Protein AF-A0A916B4P5-F1 (afdb_monomer)

Solvent-accessible surface area (backbone atoms only — not comparable to full-atom values): 6257 Å² total; per-residue (Å²): 135,88,83,57,71,71,64,59,54,54,57,55,54,55,56,57,59,61,63,67,73,71,78,74,75,83,76,77,80,70,86,69,71,79,84,59,44,70,66,69,72,71,45,33,85,84,37,46,68,60,45,50,50,35,62,76,68,38,73,70,65,50,29,49,60,55,46,69,71,62,42,76,91,53,53,74,70,59,46,56,58,49,35,66,78,34,45,63,46,47,86,42,63,62,28,42,72,86,132

pLDDT: mean 82.2, std 17.71, range [46.06, 98.38]

Secondary structure (DSSP, 8-state):
----HHHHHHHHHHHHHHHSSS----------------TTHHHHTT-HHHHHHHHHH-GGGGHHHHHHHH-TT--HHHHHHHHHHHSSSTTSTTS----

Sequence (99 aa):
MKFNISTLSVALVTSIFLGLTVGSVPIPAQDVAAKTYIGSEACAACHEGECETFSQHARKAKSFHSVEIMKKGLTPEEEKGCYKCHTTGYGQPGGFVSL

Foldseek 3Di:
DDDDVVVVVVVVVVVVVVVVPPPDDPDPPDPPPPDADADCVVVCVPPVVVSVCCCPPPPLVCLVVVLVVVCVPPDPVVSLVSCVPNWAQEPTHNTDDDD

Structure (mmCIF, N/CA/C/O backbone):
data_AF-A0A916B4P5-F1
#
_entry.id   AF-A0A916B4P5-F1
#
loop_
_atom_site.group_PDB
_atom_site.id
_atom_site.type_symbol
_atom_site.label_atom_id
_atom_site.label_alt_id
_atom_site.label_comp_id
_atom_site.label_asym_id
_atom_site.label_entity_id
_atom_site.label_seq_id
_atom_site.pdbx_PDB_ins_code
_atom_site.Cartn_x
_atom_site.Cartn_y
_atom_site.Cartn_z
_atom_site.occupancy
_atom_site.B_iso_or_equiv
_atom_site.auth_seq_id
_atom_site.auth_comp_id
_atom_site.auth_asym_id
_atom_site.auth_atom_id
_atom_site.pdbx_PDB_model_num
ATOM 1 N N . MET A 1 1 ? 1.480 23.610 -74.217 1.00 46.72 1 MET A N 1
ATOM 2 C CA . MET A 1 1 ? 0.488 23.428 -73.135 1.00 46.72 1 MET A CA 1
ATOM 3 C C . MET A 1 1 ? 0.822 24.428 -72.031 1.00 4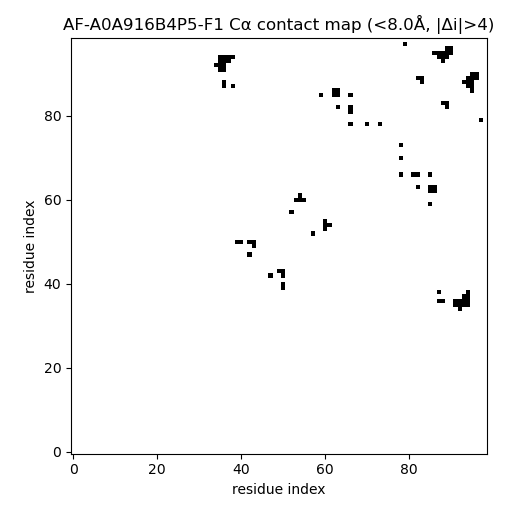6.72 1 MET A C 1
ATOM 5 O O . MET A 1 1 ? 1.885 24.306 -71.440 1.00 46.72 1 MET A O 1
ATOM 9 N N . LYS A 1 2 ? 0.036 25.501 -71.861 1.00 46.06 2 LYS A N 1
ATOM 10 C CA . LYS A 1 2 ? 0.314 26.572 -70.882 1.00 46.06 2 LYS A CA 1
ATOM 11 C C . LYS A 1 2 ? -0.369 26.210 -69.562 1.00 46.06 2 LYS A C 1
ATOM 13 O O . LYS A 1 2 ? -1.584 26.333 -69.463 1.00 46.06 2 LYS A O 1
ATOM 18 N N . PHE A 1 3 ? 0.392 25.724 -68.585 1.00 52.78 3 PHE A N 1
ATOM 19 C CA . PHE A 1 3 ? -0.134 25.455 -67.247 1.00 52.78 3 PHE A CA 1
ATOM 20 C C . PHE A 1 3 ? -0.223 26.759 -66.453 1.00 52.78 3 PHE A C 1
ATOM 22 O O . PHE A 1 3 ? 0.752 27.501 -66.354 1.00 52.78 3 PHE A O 1
ATOM 29 N N . ASN A 1 4 ? -1.414 27.061 -65.936 1.00 53.34 4 ASN A N 1
ATOM 30 C CA . ASN A 1 4 ? -1.703 28.299 -65.222 1.00 53.34 4 ASN A CA 1
ATOM 31 C C . ASN A 1 4 ? -1.430 28.104 -63.723 1.00 53.34 4 ASN A C 1
ATOM 33 O O . ASN A 1 4 ? -2.047 27.248 -63.089 1.00 53.34 4 ASN A O 1
ATOM 37 N N . ILE A 1 5 ? -0.520 28.898 -63.156 1.00 58.81 5 ILE A N 1
ATOM 38 C CA . ILE A 1 5 ? -0.013 28.770 -61.775 1.00 58.81 5 ILE A CA 1
ATOM 39 C C . ILE A 1 5 ? -1.151 28.796 -60.736 1.00 58.81 5 ILE A C 1
ATOM 41 O O . ILE A 1 5 ? -1.074 28.111 -59.720 1.00 58.81 5 ILE A O 1
ATOM 45 N N . SER A 1 6 ? -2.261 29.474 -61.040 1.00 55.47 6 SER A N 1
ATOM 46 C CA . SER A 1 6 ? -3.456 29.514 -60.186 1.00 55.47 6 SER A CA 1
ATOM 47 C C . SER A 1 6 ? -4.133 28.142 -60.003 1.00 55.47 6 SER A C 1
ATOM 49 O O . SER A 1 6 ? -4.600 27.827 -58.912 1.00 55.47 6 SER A O 1
ATOM 51 N N . THR A 1 7 ? -4.11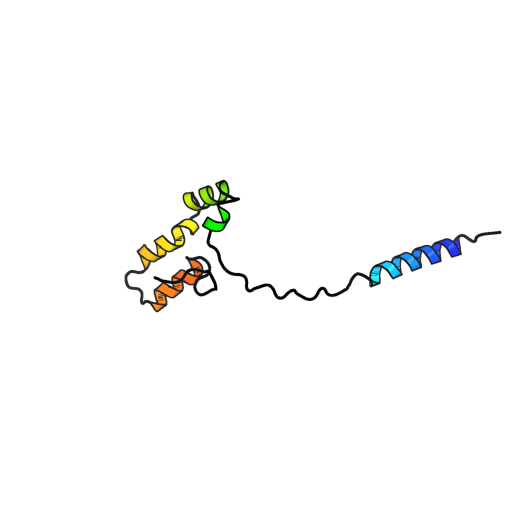7 27.274 -61.022 1.00 55.88 7 THR A N 1
ATOM 52 C CA . THR A 1 7 ? -4.700 25.918 -60.922 1.00 55.88 7 THR A CA 1
ATOM 53 C C . THR A 1 7 ? -3.859 24.954 -60.081 1.00 55.88 7 THR A C 1
ATOM 55 O O . THR A 1 7 ? -4.408 24.026 -59.490 1.00 55.88 7 THR A O 1
ATOM 58 N N . LEU A 1 8 ? -2.550 25.207 -59.955 1.00 54.81 8 LEU A N 1
ATOM 59 C CA . LEU A 1 8 ? -1.641 24.391 -59.145 1.00 54.81 8 LEU A CA 1
ATOM 60 C C . LEU A 1 8 ? -1.810 24.681 -57.642 1.00 54.81 8 LEU A C 1
ATOM 62 O O . LEU A 1 8 ? -1.739 23.773 -56.818 1.00 54.81 8 LEU A O 1
ATOM 66 N N . SER A 1 9 ? -2.103 25.937 -57.290 1.00 56.97 9 SER A N 1
ATOM 67 C CA . SER A 1 9 ? -2.332 26.362 -55.904 1.00 56.97 9 SER A CA 1
ATOM 68 C C . SER A 1 9 ? -3.661 25.857 -55.337 1.00 56.97 9 SER A C 1
ATOM 70 O O . SER A 1 9 ? -3.712 25.464 -54.177 1.00 56.97 9 SER A O 1
ATOM 72 N N . VAL A 1 10 ? -4.729 25.806 -56.142 1.00 56.72 10 VAL A N 1
ATOM 73 C CA . VAL A 1 10 ? -6.044 25.324 -55.679 1.00 56.72 10 VAL A CA 1
ATOM 74 C C . VAL A 1 10 ? -6.013 23.820 -55.382 1.00 56.72 10 VAL A C 1
ATOM 76 O O . VAL A 1 10 ? -6.491 23.406 -54.330 1.00 56.72 10 VAL A O 1
ATOM 79 N N . ALA A 1 11 ? -5.375 23.016 -56.242 1.00 57.00 11 ALA A N 1
ATOM 80 C CA . ALA A 1 11 ? -5.262 21.564 -56.058 1.00 57.00 11 ALA A CA 1
ATOM 81 C C . ALA A 1 11 ? -4.420 21.164 -54.826 1.00 57.00 11 ALA A C 1
ATOM 83 O O . ALA A 1 11 ? -4.708 20.161 -54.162 1.00 57.00 11 ALA A O 1
ATOM 84 N N . LEU A 1 12 ? -3.396 21.961 -54.495 1.00 56.53 12 LEU A N 1
ATOM 85 C CA . LEU A 1 12 ? -2.552 21.744 -53.318 1.00 56.53 12 LEU A CA 1
ATOM 86 C C . LEU A 1 12 ? -3.314 22.048 -52.017 1.00 56.53 12 LEU A C 1
ATOM 88 O O . LEU A 1 12 ? -3.234 21.283 -51.060 1.00 56.53 12 LEU A O 1
ATOM 92 N N . VAL A 1 13 ? -4.109 23.124 -51.999 1.00 56.75 13 VAL A N 1
ATOM 93 C CA . VAL A 1 13 ? -4.888 23.537 -50.820 1.00 56.75 13 VAL A CA 1
ATOM 94 C C . VAL A 1 13 ? -6.060 22.581 -50.561 1.00 56.75 13 VAL A C 1
ATOM 96 O O . VAL A 1 13 ? -6.311 22.228 -49.411 1.00 56.75 13 VAL A O 1
ATOM 99 N N . THR A 1 14 ? -6.729 22.064 -51.599 1.00 55.31 14 THR A N 1
ATOM 100 C CA . THR A 1 14 ? -7.813 21.073 -51.434 1.00 55.31 14 THR A CA 1
ATOM 101 C C . THR A 1 14 ? -7.321 19.714 -50.928 1.00 55.31 14 THR A C 1
ATOM 103 O O . THR A 1 14 ? -8.036 19.042 -50.188 1.00 55.31 14 THR A O 1
ATOM 106 N N . SER A 1 15 ? -6.091 19.320 -51.270 1.00 55.38 15 SER A N 1
ATOM 107 C CA . SER A 1 15 ? -5.503 18.045 -50.823 1.00 55.38 15 SER A CA 1
ATOM 108 C C . SER A 1 15 ? -5.110 18.062 -49.340 1.00 55.38 15 SER A C 1
ATOM 110 O O . SER A 1 15 ? -5.174 17.035 -48.670 1.00 55.38 15 SER A O 1
ATOM 112 N N . ILE A 1 16 ? -4.765 19.236 -48.801 1.00 56.25 16 ILE A N 1
ATOM 113 C CA . ILE A 1 16 ? -4.425 19.421 -47.381 1.00 56.25 16 ILE A CA 1
ATOM 114 C C . ILE A 1 16 ? -5.680 19.350 -46.492 1.00 56.25 16 ILE A C 1
ATOM 116 O O . ILE A 1 16 ? -5.633 18.774 -45.407 1.00 56.25 16 ILE A O 1
ATOM 120 N N . PHE A 1 17 ? -6.824 19.859 -46.960 1.00 53.47 17 PHE A N 1
ATOM 121 C CA . PHE A 1 17 ? -8.080 19.806 -46.199 1.00 53.47 17 PHE A CA 1
ATOM 122 C C . PHE A 1 17 ? -8.719 18.410 -46.154 1.00 53.47 17 PHE A C 1
ATOM 124 O O . PHE A 1 17 ? -9.358 18.073 -45.159 1.00 53.47 17 PHE A O 1
ATOM 131 N N . LEU A 1 18 ? -8.525 17.576 -47.183 1.00 51.94 18 LEU A N 1
ATOM 132 C CA . LEU A 1 18 ? -9.095 16.222 -47.221 1.00 51.94 18 LEU A CA 1
ATOM 133 C C . LEU A 1 18 ? -8.337 15.223 -46.324 1.00 51.94 18 LEU A C 1
ATOM 135 O O . LEU A 1 18 ? -8.919 14.244 -45.869 1.00 51.94 18 LEU A O 1
ATOM 139 N N . GLY A 1 19 ? -7.059 15.480 -46.026 1.00 54.28 19 GLY A N 1
ATOM 140 C CA . GLY A 1 19 ? -6.277 14.666 -45.087 1.00 54.28 19 GLY A CA 1
ATOM 141 C C . GLY A 1 19 ? -6.625 14.911 -43.614 1.00 54.28 19 GLY A C 1
ATOM 142 O O . GLY A 1 19 ? -6.405 14.037 -42.778 1.00 54.28 19 GLY A O 1
ATOM 143 N N . LEU A 1 20 ? -7.198 16.075 -43.287 1.00 52.97 20 LEU A N 1
ATOM 144 C CA . LEU A 1 20 ? -7.458 16.483 -41.903 1.00 52.97 20 LEU A CA 1
ATOM 145 C C . LEU A 1 20 ? -8.767 15.917 -41.322 1.00 52.97 20 LEU A C 1
ATOM 147 O O . LEU A 1 20 ? -8.951 15.934 -40.109 1.00 52.97 20 LEU A O 1
ATOM 151 N N . THR A 1 21 ? -9.673 15.397 -42.155 1.00 56.62 21 THR A N 1
ATOM 152 C CA . THR A 1 21 ? -10.993 14.902 -41.717 1.00 56.62 21 THR A CA 1
ATOM 153 C C . THR A 1 21 ? -11.047 13.391 -41.466 1.00 56.62 21 THR A C 1
ATOM 155 O O . THR A 1 21 ? -12.047 12.900 -40.950 1.00 56.62 21 THR A O 1
ATOM 158 N N . VAL A 1 22 ? -9.982 12.641 -41.777 1.00 57.50 22 VAL A N 1
ATOM 159 C CA . VAL A 1 22 ? -9.955 11.163 -41.674 1.00 57.50 22 VAL A CA 1
ATOM 160 C C . VAL A 1 22 ? -9.364 10.669 -40.336 1.00 57.50 22 VAL A C 1
ATOM 162 O O . VAL A 1 22 ? -9.381 9.479 -40.038 1.00 57.50 22 VAL A O 1
ATOM 165 N N . GLY A 1 23 ? -8.876 11.569 -39.477 1.00 57.97 23 GLY A N 1
ATOM 166 C CA . GLY A 1 23 ? -8.135 11.221 -38.254 1.00 57.97 23 GLY A CA 1
ATOM 167 C C . GLY A 1 23 ? -8.960 10.875 -37.006 1.00 57.97 23 GLY A C 1
ATOM 168 O O . GLY A 1 23 ? -8.372 10.675 -35.948 1.00 57.97 23 GLY A O 1
ATOM 169 N N . SER A 1 24 ? -10.292 10.823 -37.074 1.00 63.44 24 SER A N 1
ATOM 170 C CA . SER A 1 24 ? -11.147 10.688 -35.880 1.00 63.44 24 SER A CA 1
ATOM 171 C C . SER A 1 24 ? -11.967 9.401 -35.871 1.00 63.44 24 SER A C 1
ATOM 173 O O . SER A 1 24 ? -13.174 9.434 -35.647 1.00 63.44 24 SER A O 1
ATOM 175 N N . VAL A 1 25 ? -11.327 8.253 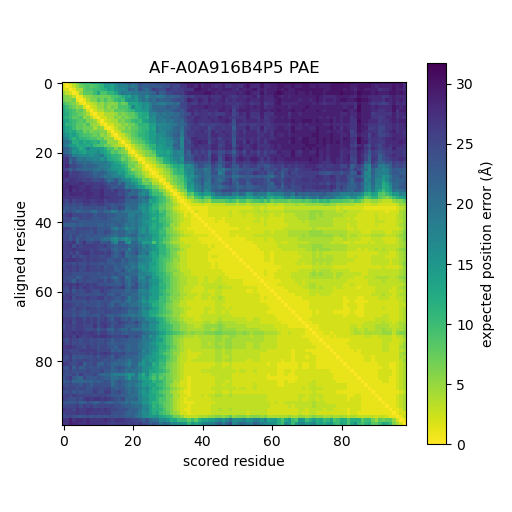-36.106 1.00 73.06 25 VAL A N 1
ATOM 176 C CA . VAL A 1 25 ? -11.961 6.962 -35.805 1.00 73.06 25 VAL A CA 1
ATOM 177 C C . VAL A 1 25 ? -11.954 6.784 -34.280 1.00 73.06 25 VAL A C 1
ATOM 179 O O . VAL A 1 25 ? -10.870 6.696 -33.698 1.00 73.06 25 VAL A O 1
ATOM 182 N N . PRO A 1 26 ? -13.117 6.741 -33.602 1.00 71.75 26 PRO A N 1
ATOM 183 C CA . PRO A 1 26 ? -13.159 6.412 -32.185 1.00 71.75 26 PRO A CA 1
ATOM 184 C C . PRO A 1 26 ? -12.706 4.961 -32.012 1.00 71.75 26 PRO A C 1
ATOM 186 O O . PRO A 1 26 ? -13.365 4.029 -32.472 1.00 71.75 26 PRO A O 1
ATOM 189 N N . ILE A 1 27 ? -11.557 4.766 -31.367 1.00 74.75 27 ILE A N 1
ATOM 190 C CA . ILE A 1 27 ? -11.105 3.435 -30.966 1.00 74.75 27 ILE A CA 1
ATOM 191 C C . ILE A 1 27 ? -12.056 2.974 -29.854 1.00 74.75 27 ILE A C 1
ATOM 193 O O . ILE A 1 27 ? -12.169 3.677 -28.844 1.00 74.75 27 ILE A O 1
ATOM 197 N N . PRO A 1 28 ? -12.766 1.841 -30.011 1.00 70.94 28 PRO A N 1
ATOM 198 C CA . PRO A 1 28 ? -13.585 1.314 -28.932 1.00 70.94 28 PRO A CA 1
ATOM 199 C C . PRO A 1 28 ? -12.679 1.041 -27.731 1.00 70.94 28 PRO A C 1
ATOM 201 O O . PRO A 1 28 ? -11.619 0.425 -27.874 1.00 70.94 28 PRO A O 1
ATOM 204 N N . ALA A 1 29 ? -13.079 1.527 -26.556 1.00 68.88 29 ALA A N 1
ATOM 205 C CA . ALA A 1 29 ? -12.389 1.205 -25.318 1.00 68.88 29 ALA A CA 1
ATOM 206 C C . ALA A 1 29 ? -12.389 -0.321 -25.174 1.00 68.88 29 ALA A C 1
ATOM 208 O O . ALA A 1 29 ? -13.449 -0.939 -25.077 1.00 68.88 29 ALA A O 1
ATOM 209 N N . GLN A 1 30 ? -11.203 -0.926 -25.236 1.00 65.06 30 GLN A N 1
ATOM 210 C CA . GLN A 1 30 ? -11.051 -2.339 -24.927 1.00 65.06 30 GLN A CA 1
ATOM 211 C C . GLN A 1 30 ? -11.541 -2.545 -23.496 1.00 65.06 30 GLN A C 1
ATOM 213 O O . GLN A 1 30 ? -11.215 -1.736 -22.623 1.00 65.06 30 GLN A O 1
ATOM 218 N N . ASP A 1 31 ? -12.338 -3.591 -23.279 1.00 62.28 31 ASP A N 1
ATOM 219 C CA . ASP A 1 31 ? -12.770 -4.014 -21.951 1.00 62.28 31 ASP A CA 1
ATOM 220 C C . ASP A 1 31 ? -11.501 -4.343 -21.159 1.00 62.28 31 ASP A C 1
ATOM 222 O O . ASP A 1 31 ? -10.854 -5.375 -21.360 1.00 62.28 31 ASP A O 1
ATOM 226 N N . VAL A 1 32 ? -11.026 -3.362 -20.389 1.00 62.97 32 VAL A N 1
ATOM 227 C CA . VAL A 1 32 ? -9.785 -3.490 -19.640 1.00 62.97 32 VAL A CA 1
ATOM 228 C C . VAL A 1 32 ? -10.115 -4.504 -18.568 1.00 62.97 32 VAL A C 1
ATOM 230 O O . VAL A 1 32 ? -10.835 -4.168 -17.626 1.00 62.97 32 VAL A O 1
ATOM 233 N N . ALA A 1 33 ? -9.623 -5.736 -18.731 1.00 67.44 33 ALA A N 1
ATOM 234 C CA . ALA A 1 33 ? -9.690 -6.753 -17.693 1.00 67.44 33 ALA A CA 1
ATOM 235 C C . ALA A 1 33 ? -9.436 -6.071 -16.344 1.00 67.44 33 ALA A C 1
ATOM 237 O O . ALA A 1 33 ? -8.462 -5.318 -16.217 1.00 67.44 33 ALA A O 1
ATOM 238 N N . ALA A 1 34 ? -10.377 -6.237 -15.408 1.00 74.12 34 ALA A N 1
ATOM 239 C CA . ALA A 1 34 ? -10.446 -5.421 -14.204 1.00 74.12 34 ALA A CA 1
ATOM 240 C C . ALA A 1 34 ? -9.060 -5.325 -13.549 1.00 74.12 34 ALA A C 1
ATOM 242 O O . ALA A 1 34 ? -8.479 -6.329 -13.126 1.00 74.12 34 ALA A O 1
ATOM 243 N N . LYS A 1 35 ? -8.497 -4.109 -13.531 1.00 84.50 35 LYS A N 1
ATOM 244 C CA . LYS A 1 35 ? -7.152 -3.878 -13.001 1.00 84.50 35 LYS A CA 1
ATOM 245 C C . LYS A 1 35 ? -7.123 -4.335 -11.543 1.00 84.50 35 LYS A C 1
ATOM 247 O O . LYS A 1 35 ? -7.987 -3.960 -10.757 1.00 84.50 35 LYS A O 1
ATOM 252 N N . THR A 1 36 ? -6.132 -5.151 -11.213 1.00 92.25 36 THR A N 1
ATOM 253 C CA . THR A 1 36 ? -5.982 -5.807 -9.910 1.00 92.25 36 THR A CA 1
ATOM 254 C C . THR A 1 36 ? -4.691 -5.308 -9.259 1.00 92.25 36 THR A C 1
ATOM 256 O O . THR A 1 36 ? -3.708 -5.046 -9.955 1.00 92.25 36 THR A O 1
ATOM 259 N N . TYR A 1 37 ? -4.690 -5.127 -7.939 1.00 94.25 37 TYR A N 1
ATOM 260 C CA . TYR A 1 37 ? -3.483 -4.763 -7.190 1.00 94.25 37 TYR A CA 1
ATOM 261 C C . TYR A 1 37 ? -2.553 -5.987 -7.043 1.00 94.25 37 TYR A C 1
ATOM 263 O O . TYR A 1 37 ? -3.031 -7.113 -6.978 1.00 94.25 37 TYR A O 1
ATOM 271 N N . ILE A 1 38 ? -1.228 -5.780 -7.020 1.00 92.31 38 ILE A N 1
ATOM 272 C CA . ILE A 1 38 ? -0.225 -6.876 -7.050 1.00 92.31 38 ILE A CA 1
ATOM 273 C C . ILE A 1 38 ? 0.884 -6.769 -5.985 1.00 92.31 38 ILE A C 1
ATOM 275 O O . ILE A 1 38 ? 1.732 -7.650 -5.888 1.00 92.31 38 ILE A O 1
ATOM 279 N N . GLY A 1 39 ? 0.892 -5.704 -5.176 1.00 91.19 39 GLY A N 1
ATOM 280 C CA . GLY A 1 39 ? 1.961 -5.442 -4.202 1.00 91.19 39 GLY A CA 1
ATOM 281 C C . GLY A 1 39 ? 3.287 -4.992 -4.837 1.00 91.19 39 GLY A C 1
ATOM 282 O O . GLY A 1 39 ? 3.484 -5.074 -6.045 1.00 91.19 39 GLY A O 1
ATOM 283 N N . SER A 1 40 ? 4.201 -4.464 -4.019 1.00 92.44 40 SER A N 1
ATOM 284 C CA . SER A 1 40 ? 5.495 -3.942 -4.494 1.00 92.44 40 SER A CA 1
ATOM 285 C C . SER A 1 40 ? 6.498 -5.035 -4.868 1.00 92.44 40 SER A C 1
ATOM 287 O O . SER A 1 40 ? 7.412 -4.775 -5.642 1.00 92.44 40 SER A O 1
ATOM 289 N N . GLU A 1 41 ? 6.336 -6.251 -4.34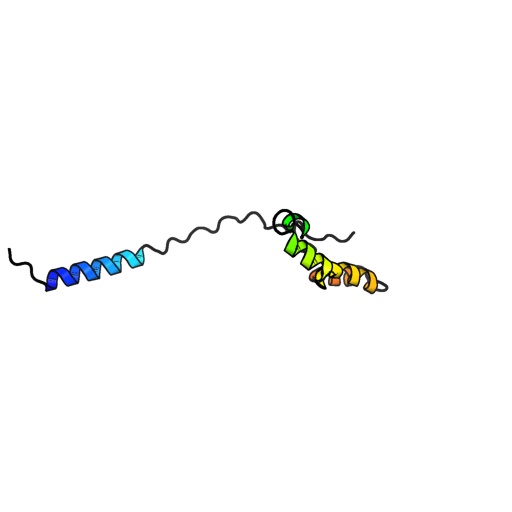8 1.00 92.38 41 GLU A N 1
ATOM 290 C CA . GLU A 1 41 ? 7.222 -7.388 -4.639 1.00 92.38 41 GLU A CA 1
ATOM 291 C C . GLU A 1 41 ? 7.164 -7.797 -6.113 1.00 92.38 41 GLU A C 1
ATOM 293 O O . GLU A 1 41 ? 8.192 -8.111 -6.707 1.00 92.38 41 GLU A O 1
ATOM 298 N N . ALA A 1 42 ? 5.988 -7.699 -6.743 1.00 95.00 42 ALA A N 1
ATOM 299 C CA . ALA A 1 42 ? 5.835 -7.960 -8.171 1.00 95.00 42 ALA A CA 1
ATOM 300 C C . ALA A 1 42 ? 6.666 -6.996 -9.042 1.00 95.00 42 ALA A C 1
ATOM 302 O O . ALA A 1 42 ? 7.040 -7.338 -10.162 1.00 95.00 42 ALA A O 1
ATOM 303 N N . CYS A 1 43 ? 6.980 -5.803 -8.527 1.00 96.00 43 CYS A N 1
ATOM 304 C CA . CYS A 1 43 ? 7.808 -4.812 -9.212 1.00 96.00 43 CYS A CA 1
ATOM 305 C C . CYS A 1 43 ? 9.311 -5.112 -9.079 1.00 96.00 43 CYS A C 1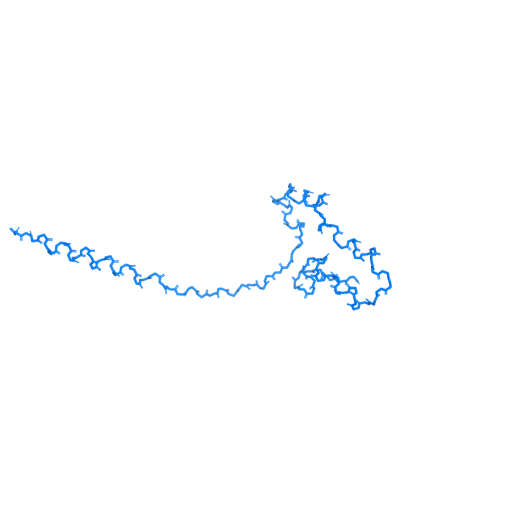
ATOM 307 O O . CYS A 1 43 ? 10.090 -4.720 -9.948 1.00 96.00 43 CYS A O 1
ATOM 309 N N . ALA A 1 44 ? 9.723 -5.814 -8.019 1.00 95.94 44 ALA A N 1
ATOM 310 C CA . ALA A 1 44 ? 11.130 -5.994 -7.656 1.00 95.94 44 ALA A CA 1
ATOM 311 C C . ALA A 1 44 ? 11.928 -6.803 -8.688 1.00 95.94 44 ALA A C 1
ATOM 313 O O . ALA A 1 44 ? 13.136 -6.628 -8.791 1.00 95.94 44 ALA A O 1
ATOM 314 N N . ALA A 1 45 ? 11.257 -7.628 -9.499 1.00 96.00 45 ALA A N 1
ATOM 315 C CA . ALA A 1 45 ? 11.898 -8.396 -10.567 1.00 96.00 45 ALA A CA 1
ATOM 316 C C . ALA A 1 45 ? 12.569 -7.513 -11.638 1.00 96.00 45 ALA A C 1
ATOM 318 O O . ALA A 1 45 ? 13.530 -7.948 -12.269 1.00 96.00 45 ALA A O 1
ATOM 319 N N . CYS A 1 46 ? 12.069 -6.289 -11.844 1.00 98.38 46 CYS A N 1
ATOM 320 C CA . CYS A 1 46 ? 12.611 -5.334 -12.818 1.00 98.38 46 CYS A CA 1
ATOM 321 C C . CYS A 1 46 ? 13.090 -4.017 -12.182 1.00 98.38 46 CYS A C 1
ATOM 323 O O . CYS A 1 46 ? 13.881 -3.309 -12.797 1.00 98.38 46 CYS A O 1
ATOM 325 N N . HIS A 1 47 ? 12.610 -3.681 -10.980 1.00 98.19 47 HIS A N 1
ATOM 326 C CA . HIS A 1 47 ? 12.864 -2.417 -10.277 1.00 98.19 47 HIS A CA 1
ATOM 327 C C . HIS A 1 47 ? 13.457 -2.651 -8.883 1.00 98.19 47 HIS A C 1
ATOM 329 O O . HIS A 1 47 ? 12.945 -2.161 -7.876 1.00 98.19 47 HIS A O 1
ATOM 335 N N . GLU A 1 48 ? 14.513 -3.458 -8.806 1.00 97.69 48 GLU A N 1
ATOM 336 C CA . GLU A 1 48 ? 15.137 -3.835 -7.534 1.00 97.69 48 GLU A CA 1
ATOM 337 C C . GLU A 1 48 ? 15.601 -2.608 -6.735 1.00 97.69 48 GLU A C 1
ATOM 339 O O . GLU A 1 48 ? 15.230 -2.459 -5.571 1.00 97.69 48 GLU A O 1
ATOM 344 N N . GLY A 1 49 ? 16.336 -1.687 -7.369 1.00 98.06 49 GLY A N 1
ATOM 345 C CA . GLY A 1 49 ? 16.881 -0.504 -6.699 1.00 98.06 49 GLY A CA 1
ATOM 346 C C . GLY A 1 49 ? 15.800 0.441 -6.168 1.00 98.06 49 GLY A C 1
ATOM 347 O O . GLY A 1 49 ? 15.916 0.968 -5.058 1.00 98.06 49 GLY A O 1
ATOM 348 N N . GLU A 1 50 ? 14.710 0.639 -6.914 1.00 97.94 50 GLU A N 1
ATOM 349 C CA . GLU A 1 50 ? 13.568 1.428 -6.453 1.00 97.94 50 GLU A CA 1
ATOM 350 C C . GLU A 1 50 ? 12.814 0.722 -5.326 1.00 97.94 50 GLU A C 1
ATOM 352 O O . GLU A 1 50 ? 12.423 1.375 -4.357 1.00 97.94 50 GLU A O 1
ATOM 357 N N . CYS A 1 51 ? 12.633 -0.599 -5.415 1.00 97.25 51 CYS A N 1
ATOM 358 C CA . CYS A 1 51 ? 12.011 -1.395 -4.360 1.00 97.25 51 CYS A CA 1
ATOM 359 C C . CYS A 1 51 ? 12.841 -1.377 -3.069 1.00 97.25 51 CYS A C 1
ATOM 361 O O . CYS A 1 51 ? 12.271 -1.224 -1.984 1.00 97.25 51 CYS A O 1
ATOM 363 N N . GLU A 1 52 ? 14.166 -1.472 -3.168 1.00 96.88 52 GLU A N 1
ATOM 364 C CA . GLU A 1 52 ? 15.084 -1.362 -2.035 1.00 96.88 52 GLU A CA 1
ATOM 365 C C . GLU A 1 52 ? 15.002 0.036 -1.409 1.00 96.88 52 GLU A C 1
ATOM 367 O O . GLU A 1 52 ? 14.709 0.176 -0.218 1.00 96.88 52 GLU A O 1
ATOM 372 N N . THR A 1 53 ? 15.154 1.078 -2.230 1.00 97.75 53 THR A N 1
ATOM 373 C CA . THR A 1 53 ? 15.075 2.480 -1.795 1.00 97.75 53 THR A CA 1
ATOM 374 C C . THR A 1 53 ? 13.733 2.774 -1.121 1.00 97.75 53 THR A C 1
ATOM 376 O O . THR A 1 53 ? 13.682 3.391 -0.052 1.00 97.75 53 THR A O 1
ATOM 379 N N . PHE A 1 54 ? 12.628 2.310 -1.712 1.00 96.56 54 PHE A N 1
ATOM 380 C CA . PHE A 1 54 ? 11.289 2.447 -1.148 1.00 96.56 54 PHE A CA 1
ATOM 381 C C . PHE A 1 54 ? 11.195 1.758 0.215 1.00 96.56 54 PHE A C 1
ATOM 383 O O . PHE A 1 54 ? 10.785 2.389 1.189 1.00 96.56 54 PHE A O 1
ATOM 390 N N . SER A 1 55 ? 11.619 0.497 0.304 1.00 94.81 55 SER A N 1
ATOM 391 C CA . SER A 1 55 ? 11.522 -0.304 1.529 1.00 94.81 55 SER A CA 1
ATOM 392 C C . SER A 1 55 ? 12.353 0.280 2.676 1.00 94.81 55 SER A C 1
ATOM 394 O O . SER A 1 55 ? 11.915 0.290 3.830 1.00 94.81 55 SER A O 1
ATOM 396 N N . GLN A 1 56 ? 13.534 0.820 2.367 1.00 96.31 56 GLN A N 1
ATOM 397 C CA . GLN A 1 56 ? 14.446 1.373 3.367 1.00 96.31 56 GLN A CA 1
ATOM 398 C C . GLN A 1 56 ? 14.050 2.785 3.814 1.00 96.31 56 GLN A C 1
ATOM 400 O O . GLN A 1 56 ? 14.081 3.088 5.014 1.00 96.31 56 GLN A O 1
ATOM 405 N N . HIS A 1 57 ? 13.657 3.650 2.875 1.00 97.00 57 HIS A N 1
ATOM 406 C CA . HIS A 1 57 ? 13.586 5.093 3.121 1.00 97.00 57 HIS A CA 1
ATOM 407 C C . HIS A 1 57 ? 12.173 5.677 3.063 1.00 97.00 57 HIS A C 1
ATOM 409 O O . HIS A 1 57 ? 11.912 6.711 3.688 1.00 97.00 57 HIS A O 1
ATOM 415 N N . ALA A 1 58 ? 11.228 5.049 2.359 1.00 96.62 58 ALA A N 1
ATOM 416 C CA . ALA A 1 58 ? 9.887 5.604 2.254 1.00 96.62 58 ALA A CA 1
ATOM 417 C C . ALA A 1 58 ? 9.110 5.408 3.561 1.00 96.62 58 ALA A C 1
ATOM 419 O O . ALA A 1 58 ? 8.895 4.294 4.038 1.00 96.62 58 ALA A O 1
ATOM 420 N N . ARG A 1 59 ? 8.548 6.499 4.097 1.00 95.38 59 ARG A N 1
ATOM 421 C CA . ARG A 1 59 ? 7.621 6.431 5.245 1.00 95.38 59 ARG A CA 1
ATOM 422 C C . ARG A 1 59 ? 6.425 5.514 4.966 1.00 95.38 59 ARG A C 1
ATOM 424 O O . ARG A 1 59 ? 5.878 4.906 5.878 1.00 95.38 59 ARG A O 1
ATOM 431 N N . LYS A 1 60 ? 6.015 5.425 3.697 1.00 94.31 60 LYS A N 1
ATOM 432 C CA . LYS A 1 60 ? 4.881 4.611 3.254 1.00 94.31 60 LYS A CA 1
ATOM 433 C C . LYS A 1 60 ? 5.174 3.107 3.265 1.00 94.31 60 LYS A C 1
ATOM 435 O O . LYS A 1 60 ? 4.240 2.348 3.493 1.00 94.31 60 LYS A O 1
ATOM 440 N N . ALA A 1 61 ? 6.432 2.677 3.149 1.00 94.94 61 ALA A N 1
ATOM 441 C CA . ALA A 1 61 ? 6.784 1.258 3.263 1.00 94.94 61 ALA A CA 1
ATOM 442 C C . ALA A 1 61 ? 6.447 0.681 4.651 1.00 94.94 61 ALA A C 1
ATOM 444 O O . ALA A 1 61 ? 6.122 -0.491 4.786 1.00 94.94 61 ALA A O 1
ATOM 445 N N . LYS A 1 62 ? 6.449 1.531 5.686 1.00 94.88 62 LYS A N 1
ATOM 446 C CA . LYS A 1 62 ? 6.144 1.167 7.080 1.00 94.88 62 LYS A CA 1
ATOM 447 C C . LYS A 1 62 ? 4.746 1.629 7.522 1.00 94.88 62 LYS A C 1
ATOM 449 O O . LYS A 1 62 ? 4.439 1.624 8.711 1.00 94.88 62 LYS A O 1
ATOM 454 N N . SER A 1 63 ? 3.891 2.052 6.581 1.00 95.50 63 SER A N 1
ATOM 455 C CA . SER A 1 63 ? 2.596 2.685 6.887 1.00 95.50 63 SER A CA 1
ATOM 456 C C . SER A 1 63 ? 1.642 1.744 7.628 1.00 95.50 63 SER A C 1
ATOM 458 O O . SER A 1 63 ? 0.935 2.208 8.522 1.00 95.50 63 SER A O 1
ATOM 460 N N . PHE A 1 64 ? 1.647 0.450 7.288 1.00 95.44 64 PHE A N 1
ATOM 461 C CA . PHE A 1 64 ? 0.843 -0.570 7.966 1.00 95.44 64 PHE A CA 1
ATOM 462 C C . PHE A 1 64 ? 1.296 -0.780 9.414 1.00 95.44 64 PHE A C 1
ATOM 464 O O . PHE A 1 64 ? 0.472 -0.752 10.321 1.00 95.44 64 PHE A O 1
ATOM 471 N N . HIS A 1 65 ? 2.608 -0.863 9.650 1.00 95.44 65 HIS A N 1
ATOM 472 C CA . HIS A 1 65 ? 3.161 -1.003 10.997 1.00 95.44 65 HIS A CA 1
ATOM 473 C C . HIS A 1 65 ? 2.739 0.147 11.929 1.00 95.44 65 HIS A C 1
ATOM 475 O O . HIS A 1 65 ? 2.452 -0.058 13.105 1.00 95.44 65 HIS A O 1
ATOM 481 N N . SER A 1 66 ? 2.612 1.371 11.402 1.00 96.25 66 SER A N 1
ATOM 482 C CA . SER A 1 66 ? 2.059 2.488 12.181 1.00 96.25 66 SER A CA 1
ATOM 483 C C . SER A 1 66 ? 0.614 2.242 12.634 1.00 96.25 66 SER A C 1
ATOM 485 O O . SER A 1 66 ? 0.250 2.659 13.728 1.00 96.25 66 SER A O 1
ATOM 487 N N . VAL A 1 67 ? -0.207 1.555 11.832 1.00 95.88 67 VAL A N 1
ATOM 488 C CA . VAL A 1 67 ? -1.572 1.172 12.234 1.00 95.88 67 VAL A CA 1
ATOM 489 C C . VAL A 1 67 ? -1.524 0.141 13.358 1.00 95.88 67 VAL A C 1
ATOM 491 O O . VAL A 1 67 ? -2.260 0.280 14.328 1.00 95.88 67 VAL A O 1
ATOM 494 N N . GLU A 1 68 ? -0.615 -0.836 13.298 1.00 95.00 68 GLU A N 1
ATOM 495 C CA . GLU A 1 68 ? -0.467 -1.845 14.358 1.00 95.00 68 GLU A CA 1
ATOM 496 C C . GLU A 1 68 ? -0.119 -1.242 15.722 1.00 95.00 68 GLU A C 1
ATOM 498 O O . GLU A 1 68 ? -0.591 -1.727 16.749 1.00 95.00 68 GLU A O 1
ATOM 503 N N . ILE A 1 69 ? 0.673 -0.169 15.736 1.00 96.00 69 ILE A N 1
ATOM 504 C CA . ILE A 1 69 ? 1.004 0.566 16.963 1.00 96.00 69 ILE A CA 1
ATOM 505 C C . ILE A 1 69 ? -0.217 1.349 17.474 1.00 96.00 69 ILE A C 1
ATOM 507 O O . ILE A 1 69 ? -0.461 1.405 18.679 1.00 96.00 69 ILE A O 1
ATOM 511 N N . MET A 1 70 ? -0.989 1.953 16.566 1.00 95.25 70 MET A N 1
ATOM 512 C CA . MET A 1 70 ? -2.065 2.894 16.899 1.00 95.25 70 MET A CA 1
ATOM 513 C C . MET A 1 70 ? -3.429 2.236 17.140 1.00 95.25 70 MET A C 1
ATOM 515 O O . MET A 1 70 ? -4.297 2.863 17.738 1.00 95.25 70 MET A O 1
ATOM 519 N N . LYS A 1 71 ? -3.641 0.989 16.702 1.00 95.12 71 LYS A N 1
ATOM 520 C CA . LYS A 1 71 ? -4.962 0.334 16.742 1.00 95.12 71 LYS A CA 1
ATOM 521 C C . LYS A 1 71 ? -5.493 0.031 18.144 1.00 95.12 71 LYS A C 1
ATOM 523 O O . LYS A 1 71 ? -6.664 -0.305 18.300 1.00 95.12 71 LYS A O 1
ATOM 528 N N . LYS A 1 72 ? -4.656 0.115 19.184 1.00 95.81 72 LYS A N 1
ATOM 529 C CA . LYS A 1 72 ? -5.072 -0.192 20.557 1.00 95.81 72 LYS A CA 1
ATOM 530 C C . LYS A 1 72 ? -6.187 0.762 21.003 1.00 95.81 72 LYS A C 1
ATOM 532 O O . LYS A 1 72 ? -5.962 1.959 21.135 1.00 95.81 72 LYS A O 1
ATOM 537 N N . GLY A 1 73 ? -7.353 0.201 21.317 1.00 95.06 73 GLY A N 1
ATOM 538 C CA . GLY A 1 73 ? -8.524 0.960 21.766 1.00 95.06 73 GLY A CA 1
ATOM 539 C C . GLY A 1 73 ? -9.438 1.439 20.638 1.00 95.06 73 GLY A C 1
ATOM 540 O O . GLY A 1 73 ? -10.456 2.052 20.940 1.00 95.06 73 GLY A O 1
ATOM 541 N N . LEU A 1 74 ? -9.113 1.137 19.376 1.00 96.38 74 LEU A N 1
ATOM 542 C CA . LEU A 1 74 ? -10.031 1.323 18.258 1.00 96.38 74 LEU A CA 1
ATOM 543 C C . LEU A 1 74 ? -11.007 0.150 18.166 1.00 96.38 74 LEU A C 1
ATOM 545 O O . LEU A 1 74 ? -10.665 -1.000 18.454 1.00 96.38 74 LEU A O 1
ATOM 549 N N . THR A 1 75 ? -12.222 0.446 17.722 1.00 96.69 75 THR A N 1
ATOM 550 C CA . THR A 1 75 ? -13.148 -0.573 17.227 1.00 96.69 75 THR A CA 1
ATOM 551 C C . THR A 1 75 ? -12.639 -1.161 15.904 1.00 96.69 75 THR A C 1
ATOM 553 O O . THR A 1 75 ? -11.871 -0.507 15.186 1.00 96.69 75 THR A O 1
ATOM 556 N N . PRO A 1 76 ? -13.081 -2.373 15.521 1.00 93.25 76 PRO A N 1
ATOM 557 C CA . PRO A 1 76 ? -12.723 -2.955 14.229 1.00 93.25 76 PRO A CA 1
ATOM 558 C C . PRO A 1 76 ? -13.067 -2.042 13.043 1.00 93.25 76 PRO A C 1
ATOM 560 O O . PRO A 1 76 ? -12.321 -1.969 12.071 1.00 93.25 76 PRO A O 1
ATOM 563 N N . GLU A 1 77 ?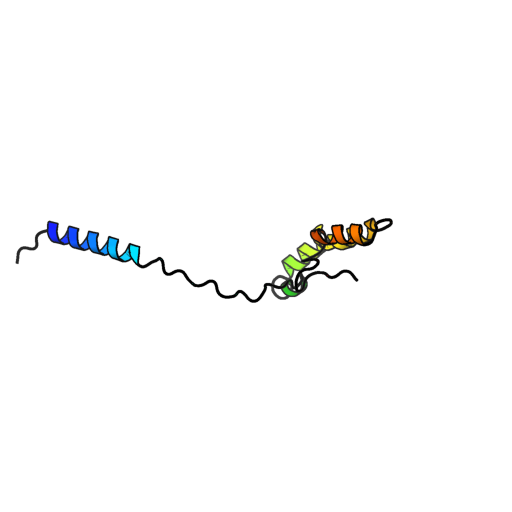 -14.183 -1.318 13.102 1.00 94.31 77 GLU A N 1
ATOM 564 C CA . GLU A 1 77 ? -14.630 -0.405 12.047 1.00 94.31 77 GLU A CA 1
ATOM 565 C C . GLU A 1 77 ? -13.711 0.816 11.913 1.00 94.31 77 GLU A C 1
ATOM 567 O O . GLU A 1 77 ? -13.389 1.229 10.795 1.00 94.31 77 GLU A O 1
ATOM 572 N N . GLU A 1 78 ? -13.249 1.366 13.037 1.00 95.62 78 GLU A N 1
ATOM 573 C CA . GLU A 1 78 ? -12.278 2.462 13.062 1.00 95.62 78 GLU A CA 1
ATOM 574 C C . GLU A 1 78 ? -10.913 2.009 12.530 1.00 95.62 78 GLU A C 1
ATOM 576 O O . GLU A 1 78 ? -10.318 2.703 11.703 1.00 95.62 78 GLU A O 1
ATOM 581 N N . GLU A 1 79 ? -10.453 0.814 12.918 1.00 95.62 79 GLU A N 1
ATOM 582 C CA . GLU A 1 79 ? -9.206 0.229 12.410 1.00 95.62 79 GLU A CA 1
ATOM 583 C C . GLU A 1 79 ? -9.255 0.036 10.884 1.00 95.62 79 GLU A C 1
ATOM 585 O O . GLU A 1 79 ? -8.328 0.429 10.166 1.00 95.62 79 GLU A O 1
ATOM 590 N N . LYS A 1 80 ? -10.376 -0.473 10.354 1.00 94.62 80 LYS A N 1
ATOM 591 C CA . LYS A 1 80 ? -10.595 -0.604 8.901 1.00 94.62 80 LYS A CA 1
ATOM 592 C C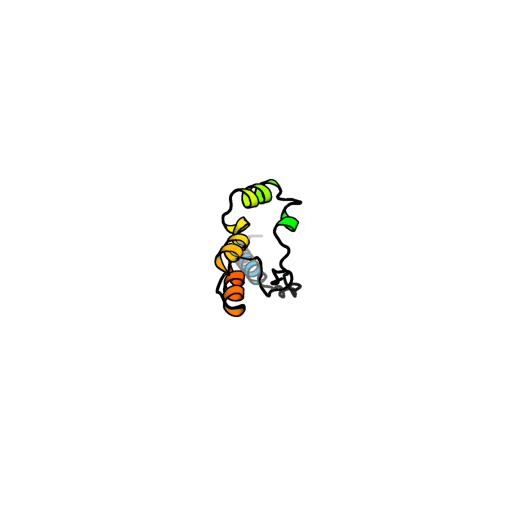 . LYS A 1 80 ? -10.537 0.741 8.173 1.00 94.62 80 LYS A C 1
ATOM 594 O O . LYS A 1 80 ? -10.132 0.800 7.010 1.00 94.62 80 LYS A O 1
ATOM 599 N N . GLY A 1 81 ? -10.911 1.834 8.842 1.00 95.19 81 GLY A N 1
ATOM 600 C CA . GLY A 1 81 ? -10.752 3.194 8.328 1.00 95.19 81 GLY A CA 1
ATOM 601 C C . GLY A 1 81 ? -9.295 3.543 8.012 1.00 95.19 81 GLY A C 1
ATOM 602 O O . GLY A 1 81 ? -9.028 4.168 6.983 1.00 95.19 81 GLY A O 1
ATOM 603 N N . CYS A 1 82 ? -8.344 3.082 8.830 1.00 96.50 82 CYS A N 1
ATOM 604 C CA . CYS A 1 82 ? -6.915 3.333 8.634 1.00 96.50 82 CYS A CA 1
ATOM 605 C C . CYS A 1 82 ? -6.360 2.618 7.393 1.00 96.50 82 CYS A C 1
ATOM 607 O O . CYS A 1 82 ? -5.547 3.187 6.653 1.00 96.50 82 CYS A O 1
ATOM 609 N N . TYR A 1 83 ? -6.817 1.391 7.123 1.00 96.19 83 TYR A N 1
ATOM 610 C CA . TYR A 1 83 ? -6.305 0.577 6.016 1.00 96.19 83 TYR A CA 1
ATOM 611 C C . TYR A 1 83 ? -6.537 1.208 4.642 1.00 96.19 83 TYR A C 1
ATOM 613 O O . TYR A 1 83 ? -5.698 1.036 3.759 1.00 96.19 83 TYR A O 1
ATOM 621 N N . LYS A 1 84 ? -7.595 2.017 4.482 1.00 94.75 84 LYS A N 1
ATOM 622 C CA . LYS A 1 84 ? -7.901 2.745 3.235 1.00 94.75 84 LYS A CA 1
ATOM 623 C C . LYS A 1 84 ? -6.737 3.599 2.721 1.00 94.75 84 LYS A C 1
ATOM 625 O O . LYS A 1 84 ? -6.617 3.786 1.516 1.00 94.75 84 LYS A O 1
ATOM 630 N N . CYS A 1 85 ? -5.890 4.103 3.621 1.00 96.12 85 CYS A N 1
ATOM 631 C CA . CYS A 1 85 ? -4.757 4.971 3.280 1.00 96.12 85 CYS A CA 1
ATOM 632 C C . CYS A 1 85 ? -3.390 4.368 3.641 1.00 96.12 85 CYS A C 1
ATOM 634 O O . CYS A 1 85 ? -2.366 4.816 3.126 1.00 96.12 85 CYS A O 1
ATOM 636 N N . HIS A 1 86 ? -3.347 3.404 4.564 1.00 96.62 86 HIS A N 1
ATOM 637 C CA . HIS A 1 86 ? -2.102 2.834 5.093 1.00 96.62 86 HIS A CA 1
ATOM 638 C C . HIS A 1 86 ? -1.764 1.449 4.530 1.00 96.62 86 HIS A C 1
ATOM 640 O O . HIS A 1 86 ? -0.814 0.824 4.998 1.00 96.62 86 HIS A O 1
ATOM 646 N N . THR A 1 87 ? -2.503 0.988 3.520 1.00 95.38 87 THR A N 1
ATOM 647 C CA . THR A 1 87 ? -2.256 -0.276 2.816 1.00 95.38 87 THR A CA 1
ATOM 648 C C . THR A 1 87 ? -2.521 -0.122 1.320 1.00 95.38 87 THR A C 1
ATOM 650 O O . THR A 1 87 ? -3.112 0.866 0.877 1.00 95.38 87 THR A O 1
ATOM 653 N N . THR A 1 88 ? -2.077 -1.091 0.525 1.00 95.12 88 THR A N 1
ATOM 654 C CA . THR A 1 88 ? -2.2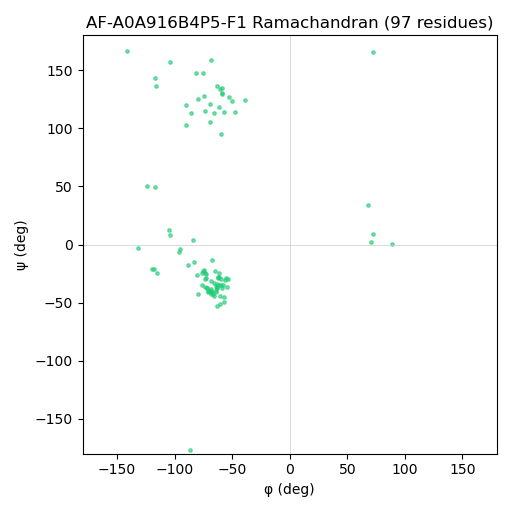75 -1.080 -0.927 1.00 95.12 88 THR A CA 1
ATOM 655 C C . THR A 1 88 ? -3.625 -1.692 -1.278 1.00 95.12 88 THR A C 1
ATOM 657 O O . THR A 1 88 ? -3.813 -2.891 -1.114 1.00 95.12 88 THR A O 1
ATOM 660 N N . GLY A 1 89 ? -4.555 -0.888 -1.795 1.00 94.62 89 GLY A N 1
ATOM 661 C CA . GLY A 1 89 ? -5.797 -1.388 -2.394 1.00 94.62 89 GLY A CA 1
ATOM 662 C C . GLY A 1 89 ? -6.788 -2.025 -1.414 1.00 94.62 89 GLY A C 1
ATOM 663 O O . GLY A 1 89 ? -7.460 -2.979 -1.789 1.00 94.62 89 GLY A O 1
ATOM 664 N N . TYR A 1 90 ? -6.893 -1.542 -0.171 1.00 95.56 90 TYR A N 1
ATOM 665 C CA . TYR A 1 90 ? -7.816 -2.123 0.814 1.00 95.56 90 TYR A CA 1
ATOM 666 C C . TYR A 1 90 ? -9.245 -2.292 0.267 1.00 95.56 90 TYR A C 1
ATOM 668 O O . TYR A 1 90 ? -9.872 -1.325 -0.175 1.00 95.56 90 TYR A O 1
ATOM 676 N N . GLY A 1 91 ? -9.755 -3.526 0.306 1.00 92.69 91 GLY A N 1
ATOM 677 C CA . GLY A 1 91 ? -11.097 -3.869 -0.179 1.00 92.69 91 GLY A CA 1
ATOM 678 C C . GLY A 1 91 ? -11.259 -3.862 -1.705 1.00 92.69 91 GLY A C 1
ATOM 679 O O . GLY A 1 91 ? -12.384 -3.952 -2.188 1.00 92.69 91 GLY A O 1
ATOM 680 N N . GLN A 1 92 ? -10.166 -3.743 -2.463 1.00 93.25 92 GLN A N 1
ATOM 681 C CA . GLN A 1 92 ? -10.147 -3.839 -3.923 1.00 93.25 92 GLN A CA 1
ATOM 682 C C . GLN A 1 92 ? -9.575 -5.195 -4.379 1.00 93.25 92 GLN A C 1
ATOM 684 O O . GLN A 1 92 ? -8.813 -5.815 -3.631 1.00 93.25 92 GLN A O 1
ATOM 689 N N . PRO A 1 93 ? -9.887 -5.665 -5.604 1.00 92.62 93 PRO A N 1
ATOM 690 C CA . PRO A 1 93 ? -9.325 -6.904 -6.141 1.00 92.62 93 PRO A CA 1
ATOM 691 C C . PRO A 1 93 ? -7.791 -6.925 -6.083 1.00 92.62 93 PRO A C 1
ATOM 693 O O . PRO A 1 93 ? -7.131 -6.005 -6.573 1.00 92.62 93 PRO A O 1
ATOM 696 N N . GLY A 1 94 ? -7.224 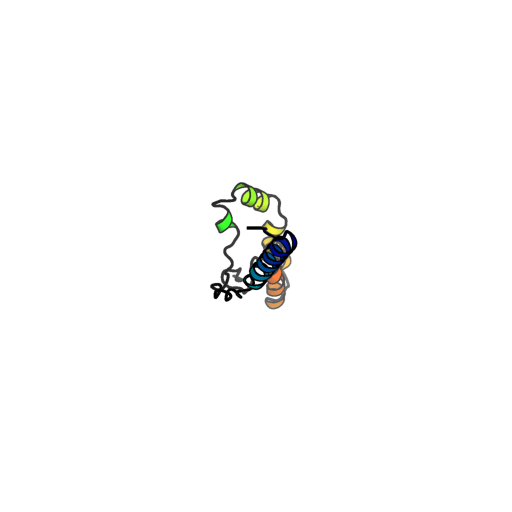-7.976 -5.481 1.00 92.81 94 GLY A N 1
ATOM 697 C CA . GLY A 1 94 ? -5.773 -8.159 -5.305 1.00 92.81 94 GLY A CA 1
ATOM 698 C C . GLY A 1 94 ? -5.110 -7.218 -4.294 1.00 92.81 94 GLY A C 1
ATOM 699 O O . GLY A 1 94 ? -3.893 -7.237 -4.131 1.00 92.81 94 GLY A O 1
ATOM 700 N N . GLY A 1 95 ? -5.886 -6.361 -3.631 1.00 94.06 95 GLY A N 1
ATOM 701 C CA . GLY A 1 95 ? -5.373 -5.461 -2.612 1.00 94.06 95 GLY A CA 1
ATOM 702 C C . GLY A 1 95 ? -5.329 -6.095 -1.226 1.00 94.06 95 GLY A C 1
ATOM 703 O O . GLY A 1 95 ? -5.641 -7.268 -1.026 1.00 94.06 95 GLY A O 1
ATOM 704 N N . PHE A 1 96 ? -4.937 -5.286 -0.248 1.00 94.88 96 PHE A N 1
ATOM 705 C CA . PHE A 1 96 ? -4.851 -5.682 1.147 1.00 94.88 96 PHE A CA 1
ATOM 706 C C . PHE A 1 96 ? -6.219 -6.125 1.684 1.00 94.88 96 PHE A C 1
ATOM 708 O O . PHE A 1 96 ? -7.232 -5.437 1.519 1.00 94.88 96 PHE A O 1
ATOM 715 N N . VAL A 1 97 ? -6.225 -7.253 2.389 1.00 89.88 97 VAL A N 1
ATOM 716 C CA . VAL A 1 97 ? -7.348 -7.741 3.189 1.00 89.88 97 VAL A CA 1
ATOM 717 C C . VAL A 1 97 ? -6.900 -7.774 4.647 1.00 89.88 97 VAL A C 1
ATOM 719 O O . VAL A 1 97 ? -5.767 -8.157 4.935 1.00 89.88 97 VAL A O 1
ATOM 722 N N . SER A 1 98 ? -7.753 -7.309 5.562 1.00 75.00 98 SER A N 1
ATOM 723 C CA . SER A 1 98 ? -7.453 -7.391 6.994 1.00 75.00 98 SER A CA 1
ATOM 724 C C . SER A 1 98 ? -7.347 -8.858 7.407 1.00 75.00 98 SER A C 1
ATOM 726 O O . SER A 1 98 ? -8.181 -9.656 6.971 1.00 75.00 98 SER A O 1
ATOM 728 N N . LEU A 1 99 ? -6.338 -9.179 8.219 1.00 59.75 99 LEU A N 1
ATOM 729 C CA . LEU A 1 99 ? -6.162 -10.499 8.831 1.00 59.75 99 LEU A CA 1
ATOM 730 C C . LEU A 1 99 ? -7.293 -10.827 9.811 1.00 59.75 99 LEU A C 1
ATOM 732 O O . LEU A 1 99 ? -7.799 -9.880 10.459 1.00 59.75 99 LEU A O 1
#

Radius of gyration: 28.85 Å; Cα contacts (8 Å, |Δi|>4): 53; chains: 1; bounding box: 32×40×95 Å

Mean predicted aligned error: 13.0 Å